Protein AF-A0A528TKQ0-F1 (afdb_monomer_lite)

pLDDT: mean 79.31, std 16.22, range [38.31, 96.25]

Foldseek 3Di:
DVVVVVPPPDDDDDPFQFDAAAAQPDALVCVPVQDDPDLPDFGDCLVVCSRQFGPSDWAWDPCPWQVQWTWTWTHGNRGIEIEIEGREDGDLRNLVSLLVRVVVCVVVVHHYHYHDSYPDDDDDPVVVVRCSVVSVVSSVVD

Radius of gyration: 17.88 Å; chains: 1; bounding box: 38×33×53 Å

Structure (mmCIF, N/CA/C/O backbone):
data_AF-A0A528TKQ0-F1
#
_entry.id   AF-A0A528TKQ0-F1
#
loop_
_atom_site.group_PDB
_atom_site.id
_atom_site.type_symbol
_atom_site.label_atom_id
_atom_site.label_alt_id
_atom_site.label_comp_id
_atom_site.label_asym_id
_atom_site.label_entity_id
_atom_site.label_seq_id
_atom_site.pdbx_PDB_ins_code
_atom_site.Cartn_x
_atom_site.Cartn_y
_atom_site.Cartn_z
_atom_site.occupancy
_atom_site.B_iso_or_equiv
_atom_site.auth_seq_id
_atom_site.auth_comp_id
_atom_site.auth_asym_id
_atom_site.auth_atom_id
_atom_site.pdbx_PDB_model_num
ATOM 1 N N . CYS A 1 1 ? 7.900 -14.513 31.619 1.00 61.28 1 CYS A N 1
ATOM 2 C CA . CYS A 1 1 ? 7.635 -13.126 31.157 1.00 61.28 1 CYS A CA 1
ATOM 3 C C . CYS A 1 1 ? 6.149 -12.753 30.960 1.00 61.28 1 CYS A C 1
ATOM 5 O O . CYS A 1 1 ? 5.825 -11.595 31.187 1.00 61.28 1 CYS A O 1
ATOM 7 N N . ARG A 1 2 ? 5.211 -13.671 30.641 1.00 74.06 2 ARG A N 1
ATOM 8 C CA . ARG A 1 2 ? 3.766 -13.346 30.464 1.00 74.06 2 ARG A CA 1
ATOM 9 C C . ARG A 1 2 ? 3.085 -12.666 31.670 1.00 74.06 2 ARG A C 1
ATOM 11 O O . ARG A 1 2 ? 2.250 -11.789 31.485 1.00 74.06 2 ARG A O 1
ATOM 18 N N . ARG A 1 3 ? 3.471 -13.030 32.902 1.00 76.25 3 ARG A N 1
ATOM 19 C CA . ARG A 1 3 ? 2.901 -12.474 34.148 1.00 76.25 3 ARG A CA 1
ATOM 20 C C . ARG A 1 3 ? 3.222 -10.985 34.358 1.00 76.25 3 ARG A C 1
ATOM 22 O O . ARG A 1 3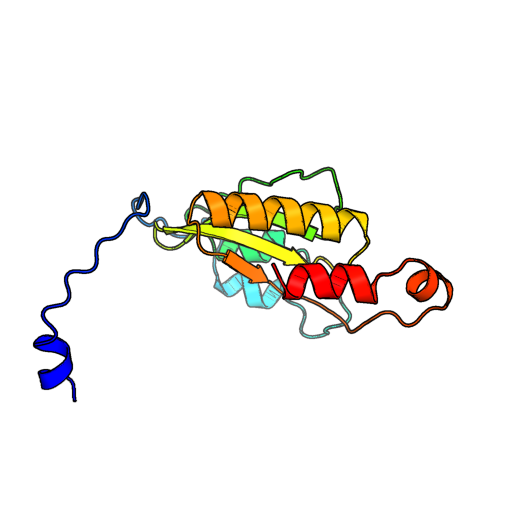 ? 2.416 -10.280 34.943 1.00 76.25 3 ARG A O 1
ATOM 29 N N . ILE A 1 4 ? 4.369 -10.519 33.857 1.00 80.12 4 ILE A N 1
ATOM 30 C CA . ILE A 1 4 ? 4.799 -9.113 33.950 1.00 80.12 4 ILE A CA 1
ATOM 31 C C . ILE A 1 4 ? 4.015 -8.262 32.944 1.00 80.12 4 ILE A C 1
ATOM 33 O O . ILE A 1 4 ? 3.497 -7.212 33.301 1.00 80.12 4 ILE A O 1
ATOM 37 N N . VAL A 1 5 ? 3.847 -8.761 31.714 1.00 80.81 5 VAL A N 1
ATOM 38 C CA . VAL A 1 5 ? 3.101 -8.060 30.654 1.00 80.81 5 VAL A CA 1
ATOM 39 C C . VAL A 1 5 ? 1.622 -7.887 31.016 1.00 80.81 5 VAL A C 1
ATOM 41 O O . VAL A 1 5 ? 1.058 -6.833 30.752 1.00 80.81 5 VAL A O 1
ATOM 44 N N . LYS A 1 6 ? 1.006 -8.874 31.685 1.00 78.69 6 LYS A N 1
ATOM 45 C CA . LYS A 1 6 ? -0.396 -8.796 32.141 1.00 78.69 6 LYS A CA 1
ATOM 46 C C . LYS A 1 6 ? -0.655 -7.648 33.130 1.00 78.69 6 LYS A C 1
ATOM 48 O O . LYS A 1 6 ? -1.765 -7.137 33.172 1.00 78.69 6 LYS A O 1
ATOM 53 N N . ASN A 1 7 ? 0.356 -7.251 33.904 1.00 80.25 7 ASN A N 1
ATOM 54 C CA . ASN A 1 7 ? 0.239 -6.207 34.925 1.00 80.25 7 ASN A CA 1
ATOM 55 C C . ASN A 1 7 ? 0.687 -4.826 34.428 1.00 80.25 7 ASN A C 1
ATOM 57 O O . ASN A 1 7 ? 0.722 -3.877 35.212 1.00 80.25 7 ASN A O 1
ATOM 61 N N . LEU A 1 8 ? 1.034 -4.689 33.144 1.00 79.94 8 LEU A N 1
ATOM 62 C CA . LEU A 1 8 ? 1.191 -3.373 32.542 1.00 79.94 8 LEU A CA 1
ATOM 63 C C . LEU A 1 8 ? -0.198 -2.740 32.510 1.00 79.94 8 LEU A C 1
ATOM 65 O O . LEU A 1 8 ? -1.033 -3.112 31.691 1.00 79.94 8 LEU A O 1
ATOM 69 N N . ASN A 1 9 ? -0.443 -1.799 33.421 1.00 73.88 9 ASN A N 1
ATOM 70 C CA . ASN A 1 9 ? -1.679 -1.027 33.543 1.00 73.88 9 ASN A CA 1
ATOM 71 C C . ASN A 1 9 ? -1.827 -0.027 32.371 1.00 73.88 9 ASN A C 1
ATOM 73 O O . ASN A 1 9 ? -1.996 1.175 32.559 1.00 73.88 9 ASN A O 1
ATOM 77 N N . ARG A 1 10 ? -1.642 -0.515 31.139 1.00 74.75 10 ARG A N 1
ATOM 78 C CA . ARG A 1 10 ? -1.633 0.254 29.899 1.00 74.75 10 ARG A CA 1
ATOM 79 C C . ARG A 1 10 ? -2.982 0.089 29.224 1.00 74.75 10 ARG A C 1
ATOM 81 O O . ARG A 1 10 ? -3.248 -0.933 28.597 1.00 74.75 10 ARG A O 1
ATOM 88 N N . ASN A 1 11 ? -3.806 1.124 29.307 1.00 70.44 11 ASN A N 1
ATOM 89 C CA . ASN A 1 11 ? -5.018 1.206 28.511 1.00 70.44 11 ASN A CA 1
ATOM 90 C C . ASN A 1 11 ? -4.649 1.702 27.102 1.00 70.44 11 ASN A C 1
ATOM 92 O O . ASN A 1 11 ? -4.122 2.806 26.948 1.00 70.44 11 ASN A O 1
ATOM 96 N N . LYS A 1 12 ? -4.833 0.868 26.071 1.00 68.94 12 LYS A N 1
ATOM 97 C CA . LYS A 1 12 ? -4.522 1.244 24.685 1.00 68.94 12 LYS A CA 1
ATOM 98 C C . LYS A 1 12 ? -5.713 2.019 24.124 1.00 68.94 12 LYS A C 1
ATOM 100 O O . LYS A 1 12 ? -6.674 1.415 23.665 1.00 68.94 12 LYS A O 1
ATOM 105 N N . ALA A 1 13 ? -5.638 3.347 24.154 1.00 68.69 13 ALA A N 1
ATOM 106 C CA . ALA A 1 13 ? -6.580 4.183 23.422 1.00 68.69 13 ALA A CA 1
ATOM 107 C C . ALA A 1 13 ? -6.378 3.941 21.917 1.00 68.69 13 ALA A C 1
ATOM 109 O O . ALA A 1 13 ? -5.315 4.245 21.374 1.00 68.69 13 ALA A O 1
ATOM 110 N N . VAL A 1 14 ? -7.365 3.334 21.259 1.00 71.06 14 VAL A N 1
ATOM 111 C CA . VAL A 1 14 ? -7.376 3.195 19.801 1.00 71.06 14 VAL A CA 1
ATOM 112 C C . VAL A 1 14 ? -8.109 4.409 19.248 1.00 71.06 14 VAL A C 1
ATOM 114 O O . VAL A 1 14 ? -9.321 4.514 19.384 1.00 71.06 14 VAL A O 1
ATOM 117 N N . SER A 1 15 ? -7.363 5.349 18.671 1.00 72.31 15 SER A N 1
ATOM 118 C CA . SER A 1 15 ? -7.912 6.555 18.035 1.00 72.31 15 SER A CA 1
ATOM 119 C C . SER A 1 15 ? -8.418 6.312 16.609 1.00 72.31 15 SER A C 1
ATOM 121 O O . SER A 1 15 ? -8.982 7.213 15.998 1.00 72.31 15 SER A O 1
ATOM 123 N N . LEU A 1 16 ? -8.191 5.115 16.064 1.00 79.06 16 LEU A N 1
ATOM 124 C CA . LEU A 1 16 ? -8.575 4.740 14.707 1.00 79.06 16 LEU A CA 1
ATOM 125 C C . LEU A 1 16 ? -10.040 4.300 14.661 1.00 79.06 16 LEU A C 1
ATOM 127 O O . LEU A 1 16 ? -10.508 3.597 15.556 1.00 79.06 16 LEU A O 1
ATOM 131 N N . ASN A 1 17 ? -10.740 4.672 13.589 1.00 79.75 17 ASN A N 1
ATOM 132 C CA . ASN A 1 17 ? -12.096 4.202 13.326 1.00 79.75 17 ASN A CA 1
ATOM 133 C C . ASN A 1 17 ? -12.049 2.735 12.880 1.00 79.75 17 ASN A C 1
ATOM 135 O O . ASN A 1 17 ? -11.812 2.449 11.709 1.00 79.75 17 ASN A O 1
ATOM 139 N N . LEU A 1 18 ? -12.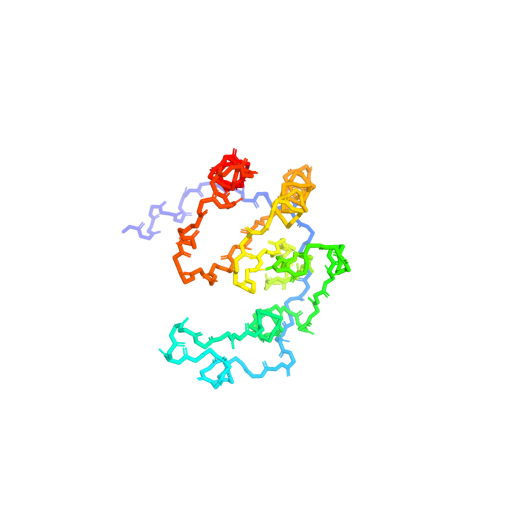195 1.819 13.837 1.00 85.25 18 LEU A N 1
ATOM 140 C CA . LEU A 1 18 ? -12.194 0.389 13.563 1.00 85.25 18 LEU A CA 1
ATOM 141 C C . LEU A 1 18 ? -13.527 -0.048 12.955 1.00 85.25 18 LEU A C 1
ATOM 143 O O . LEU A 1 18 ? -14.595 0.236 13.498 1.00 85.25 18 LEU A O 1
ATOM 147 N N . GLN A 1 19 ? -13.446 -0.814 11.877 1.00 89.06 19 GLN A N 1
ATOM 148 C CA . GLN A 1 19 ? -14.582 -1.480 11.255 1.00 89.06 19 GLN A CA 1
ATOM 149 C C . GLN A 1 19 ? -14.607 -2.968 11.618 1.00 89.06 19 GLN A C 1
ATOM 151 O O . GLN A 1 19 ? -13.654 -3.514 12.178 1.00 89.06 19 GLN A O 1
ATOM 156 N N . LYS A 1 20 ? -15.723 -3.647 11.329 1.00 89.12 20 LYS A N 1
ATOM 157 C CA . LYS A 1 20 ? -15.802 -5.100 11.502 1.00 89.12 20 LYS A CA 1
ATOM 158 C C . LYS A 1 20 ? -14.872 -5.759 10.471 1.00 89.12 20 LYS A C 1
ATOM 160 O O . LYS A 1 20 ? -15.058 -5.484 9.291 1.00 89.12 20 LYS A O 1
ATOM 165 N N . PRO A 1 21 ? -13.935 -6.631 10.881 1.00 90.94 21 PRO A N 1
ATOM 166 C CA . PRO A 1 21 ? -13.070 -7.322 9.937 1.00 90.94 21 PRO A CA 1
ATOM 167 C C . PRO A 1 21 ? -13.882 -8.164 8.955 1.00 90.94 21 PRO A C 1
ATOM 169 O O . PRO A 1 21 ? -14.781 -8.906 9.370 1.00 90.94 21 PRO A O 1
ATOM 172 N N . VAL A 1 22 ? -13.544 -8.067 7.675 1.00 92.94 22 VAL A N 1
ATOM 173 C CA . VAL A 1 22 ? -14.145 -8.863 6.598 1.00 92.94 22 VAL A CA 1
ATOM 174 C C . VAL A 1 22 ? -13.025 -9.596 5.884 1.00 92.94 22 VAL A C 1
ATOM 176 O O . VAL A 1 22 ? -11.998 -9.005 5.580 1.00 92.94 22 VAL A O 1
ATOM 179 N N . SER A 1 23 ? -13.194 -10.891 5.627 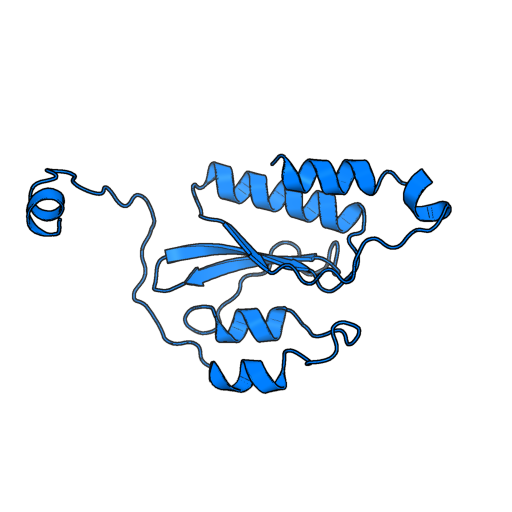1.00 90.56 23 SER A N 1
ATOM 180 C CA . SER A 1 23 ? -12.211 -11.633 4.836 1.00 90.56 23 SER A CA 1
ATOM 181 C C . SER A 1 23 ? -12.109 -11.053 3.417 1.00 90.56 23 SER A C 1
ATOM 183 O O . SER A 1 23 ? -13.122 -10.593 2.885 1.00 90.56 23 SER A O 1
ATOM 185 N N . PRO A 1 24 ? -10.922 -11.075 2.789 1.00 91.56 24 PRO A N 1
ATOM 186 C CA . PRO A 1 24 ? -10.784 -10.736 1.376 1.00 91.56 24 PRO A CA 1
ATOM 187 C C . PRO A 1 24 ? -11.732 -11.578 0.506 1.00 91.56 24 PRO A C 1
ATOM 189 O O . PRO A 1 24 ? -12.021 -12.730 0.836 1.00 91.56 24 PRO A O 1
ATOM 192 N N . LEU A 1 25 ? -12.209 -11.014 -0.606 1.00 90.50 25 LEU A N 1
ATOM 193 C CA . LEU A 1 25 ? -13.057 -11.724 -1.576 1.00 90.50 25 LEU A CA 1
ATOM 194 C C . LEU A 1 25 ? -12.274 -12.774 -2.373 1.00 90.50 25 LEU A C 1
ATOM 196 O O . LEU A 1 25 ? -12.857 -13.736 -2.868 1.00 90.50 25 LEU A O 1
ATOM 200 N N . HIS A 1 26 ? -10.962 -12.582 -2.495 1.00 88.62 26 HIS A N 1
ATOM 201 C CA . HIS A 1 26 ? -10.053 -13.475 -3.203 1.00 88.62 26 HIS A CA 1
ATOM 202 C C . HIS A 1 26 ? -9.277 -14.356 -2.222 1.00 88.62 26 HIS A C 1
ATOM 204 O O . HIS A 1 26 ? -8.866 -13.885 -1.161 1.00 88.62 26 HIS A O 1
ATOM 210 N N . ASP A 1 27 ? -9.037 -15.617 -2.592 1.00 88.19 27 ASP A N 1
ATOM 211 C CA . ASP A 1 27 ? -8.274 -16.547 -1.757 1.00 88.19 27 ASP A CA 1
ATOM 212 C C . ASP A 1 27 ? -6.810 -16.071 -1.627 1.00 88.19 27 ASP A C 1
ATOM 214 O O . ASP A 1 27 ? -6.113 -15.926 -2.639 1.00 88.19 27 ASP A O 1
ATOM 218 N N . PRO A 1 28 ? -6.299 -15.845 -0.400 1.00 86.50 28 PRO A N 1
ATOM 219 C CA . PRO A 1 28 ? -4.896 -15.511 -0.177 1.00 86.50 28 PRO A CA 1
ATOM 220 C C . PRO A 1 28 ? -3.909 -16.547 -0.736 1.00 86.50 28 PRO A C 1
ATOM 222 O O . PRO A 1 28 ? -2.775 -16.188 -1.054 1.00 86.50 28 PRO A O 1
ATOM 225 N N . HIS A 1 29 ? -4.300 -17.816 -0.897 1.00 87.19 29 HIS A N 1
ATOM 226 C CA . HIS A 1 29 ? -3.437 -18.838 -1.499 1.00 87.19 29 HIS A CA 1
ATOM 227 C C . HIS A 1 29 ? -3.149 -18.591 -2.988 1.00 87.19 29 HIS A C 1
ATOM 229 O O . HIS A 1 29 ? -2.122 -19.044 -3.494 1.00 87.19 29 HIS A O 1
ATOM 235 N N . GLU A 1 30 ? -3.976 -17.813 -3.687 1.00 86.44 30 GLU A N 1
ATOM 236 C CA . GLU A 1 30 ? -3.710 -17.425 -5.077 1.00 86.44 30 GLU A CA 1
ATOM 237 C C . GLU A 1 30 ? -2.514 -16.470 -5.210 1.00 86.44 30 GLU A C 1
ATOM 239 O O . GLU A 1 30 ? -1.955 -16.342 -6.300 1.00 86.44 30 GLU A O 1
ATOM 244 N N . LEU A 1 31 ? -2.057 -15.847 -4.112 1.00 83.94 31 LEU A N 1
ATOM 245 C CA . LEU A 1 31 ? -0.858 -14.999 -4.112 1.00 83.94 31 LEU A CA 1
ATOM 246 C C . LEU A 1 31 ? 0.369 -15.727 -4.675 1.00 83.94 31 LEU A C 1
ATOM 248 O O . LEU A 1 31 ? 1.179 -15.104 -5.359 1.00 83.94 31 LEU A O 1
ATOM 252 N N . TYR A 1 32 ? 0.482 -17.042 -4.453 1.00 80.62 32 TYR A N 1
ATOM 253 C CA . TYR A 1 32 ? 1.577 -17.859 -4.989 1.00 80.62 32 TYR A CA 1
ATOM 254 C C . TYR A 1 32 ? 1.558 -17.983 -6.519 1.00 80.62 32 TYR A C 1
ATOM 256 O O . TYR A 1 32 ? 2.596 -18.257 -7.114 1.00 80.62 32 TYR A O 1
ATOM 264 N N . GLY A 1 33 ? 0.397 -17.799 -7.155 1.00 80.69 33 GLY A N 1
ATOM 265 C CA . GLY A 1 33 ? 0.269 -17.761 -8.613 1.00 80.69 33 GLY A CA 1
ATOM 266 C C . GLY A 1 33 ? 0.471 -16.365 -9.207 1.00 80.69 33 GLY A C 1
ATOM 267 O O . GLY A 1 33 ? 0.792 -16.246 -10.386 1.00 80.69 33 GLY A O 1
ATOM 268 N N . ILE A 1 34 ? 0.290 -15.318 -8.400 1.00 81.81 34 ILE A N 1
ATOM 269 C CA . ILE A 1 34 ? 0.348 -13.913 -8.833 1.00 81.81 34 ILE A CA 1
ATOM 270 C C . ILE A 1 34 ? 1.752 -13.347 -8.703 1.00 81.81 34 ILE A C 1
ATOM 272 O O . ILE A 1 34 ? 2.191 -12.608 -9.580 1.00 81.81 34 ILE A O 1
ATOM 276 N N . VAL A 1 35 ? 2.445 -13.665 -7.607 1.00 81.19 35 VAL A N 1
ATOM 277 C CA . VAL A 1 35 ? 3.815 -13.210 -7.378 1.00 81.19 35 VAL A CA 1
ATOM 278 C C . VAL A 1 35 ? 4.757 -14.187 -8.084 1.00 81.19 35 VAL A C 1
ATOM 280 O O . VAL A 1 35 ? 4.915 -15.319 -7.618 1.00 81.19 35 VAL A O 1
ATOM 283 N N . PRO A 1 36 ? 5.376 -13.792 -9.210 1.00 78.25 36 PRO A N 1
ATOM 284 C CA . PRO A 1 36 ? 6.265 -14.669 -9.945 1.00 78.25 36 PRO A CA 1
ATOM 285 C C . PRO A 1 36 ? 7.506 -14.979 -9.108 1.00 78.25 36 PRO A C 1
ATOM 287 O O . PRO A 1 36 ? 8.010 -14.150 -8.351 1.00 78.25 36 PRO A O 1
ATOM 290 N N . THR A 1 37 ? 8.031 -16.187 -9.276 1.00 79.19 37 THR A N 1
ATOM 291 C CA . THR A 1 37 ? 9.309 -16.586 -8.677 1.00 79.19 37 THR A CA 1
ATOM 292 C C . THR A 1 37 ? 10.497 -15.879 -9.334 1.00 79.19 37 THR A C 1
ATOM 294 O O . THR A 1 37 ? 11.528 -15.692 -8.686 1.00 79.19 37 THR A O 1
ATOM 297 N N . ASP A 1 38 ? 10.359 -15.457 -10.597 1.00 79.12 38 ASP A N 1
ATOM 298 C CA . ASP A 1 38 ? 11.321 -14.583 -11.269 1.00 79.12 38 ASP A CA 1
ATOM 299 C C . ASP A 1 38 ? 11.039 -13.115 -10.926 1.00 79.12 38 ASP A C 1
ATOM 301 O O . ASP A 1 38 ? 10.060 -12.525 -11.380 1.00 79.12 38 ASP A O 1
ATOM 305 N N . LEU A 1 39 ? 11.956 -12.505 -10.172 1.00 69.44 39 LEU A N 1
ATOM 306 C CA . LEU A 1 39 ? 11.903 -11.095 -9.776 1.00 69.44 39 LEU A CA 1
ATOM 307 C C . LEU A 1 39 ? 11.883 -10.127 -10.968 1.00 69.44 39 LEU A C 1
ATOM 309 O O . LEU A 1 39 ? 11.544 -8.963 -10.795 1.00 69.44 39 LEU A O 1
ATOM 313 N N . ARG A 1 40 ? 12.279 -10.562 -12.171 1.00 70.81 40 ARG A N 1
ATOM 314 C CA . ARG A 1 40 ? 12.249 -9.727 -13.383 1.00 70.81 40 ARG A CA 1
ATOM 315 C C . ARG A 1 40 ? 10.866 -9.649 -14.012 1.00 70.81 40 ARG A C 1
ATOM 317 O O . ARG A 1 40 ? 10.637 -8.763 -14.836 1.00 70.81 40 ARG A O 1
ATOM 324 N N . GLN A 1 41 ? 9.974 -10.575 -13.673 1.00 76.81 41 GLN A N 1
ATOM 325 C CA . GLN A 1 41 ? 8.633 -10.588 -14.220 1.00 76.81 41 GLN A CA 1
ATOM 326 C C . GLN A 1 41 ? 7.774 -9.567 -13.460 1.00 76.81 41 GLN A C 1
ATOM 328 O O . GLN A 1 41 ? 7.622 -9.670 -12.241 1.00 76.81 41 GLN A O 1
ATOM 333 N N . PRO A 1 42 ? 7.213 -8.560 -14.151 1.00 74.50 42 PRO A N 1
ATOM 334 C CA . PRO A 1 42 ? 6.302 -7.632 -13.509 1.00 74.50 42 PRO A CA 1
ATOM 335 C C . PRO A 1 42 ? 5.010 -8.362 -13.135 1.00 74.50 42 PRO A C 1
ATOM 337 O O . PRO A 1 42 ? 4.507 -9.193 -13.892 1.00 74.50 42 PRO A O 1
ATOM 340 N N . TYR A 1 43 ? 4.458 -8.004 -11.984 1.00 83.25 43 TYR A N 1
ATOM 341 C CA . TYR A 1 43 ? 3.111 -8.371 -11.572 1.00 83.25 43 TYR A CA 1
ATOM 342 C C . TYR A 1 43 ? 2.379 -7.113 -11.116 1.00 83.25 43 TYR A C 1
ATOM 344 O O . TYR A 1 43 ? 3.013 -6.111 -10.771 1.00 83.25 43 TYR A O 1
ATOM 352 N N . ASP A 1 44 ? 1.051 -7.157 -11.129 1.00 87.25 44 ASP A N 1
ATOM 353 C CA . ASP A 1 44 ? 0.253 -6.041 -10.642 1.00 87.25 44 ASP A CA 1
ATOM 354 C C . ASP A 1 44 ? 0.100 -6.116 -9.120 1.00 87.25 44 ASP A C 1
ATOM 356 O O . ASP A 1 44 ? -0.484 -7.057 -8.578 1.00 87.25 44 ASP A O 1
ATOM 360 N N . VAL A 1 45 ? 0.605 -5.106 -8.412 1.00 89.25 45 VAL A N 1
ATOM 361 C CA . VAL A 1 45 ? 0.457 -4.993 -6.958 1.00 89.25 45 VAL A CA 1
ATOM 362 C C . VAL A 1 45 ? -1.010 -4.914 -6.523 1.00 89.25 45 VAL A C 1
ATOM 364 O O . VAL A 1 45 ? -1.318 -5.292 -5.395 1.00 89.25 45 VAL A O 1
ATOM 367 N N . ARG A 1 46 ? -1.932 -4.494 -7.400 1.00 90.94 46 ARG A N 1
ATOM 368 C CA . ARG A 1 46 ? -3.380 -4.464 -7.116 1.00 90.94 46 ARG A CA 1
ATOM 369 C C . ARG A 1 46 ? -3.930 -5.847 -6.790 1.00 90.94 46 ARG A C 1
ATOM 371 O O . ARG A 1 46 ? -4.708 -5.978 -5.851 1.00 90.94 46 ARG A O 1
ATOM 378 N N . GLU A 1 47 ? -3.464 -6.876 -7.493 1.00 91.06 47 GLU A N 1
ATOM 379 C CA . GLU A 1 47 ? -3.867 -8.265 -7.251 1.00 91.06 47 GLU A CA 1
ATOM 380 C C . GLU A 1 47 ? -3.408 -8.758 -5.872 1.00 91.06 47 GLU A C 1
ATOM 382 O O . GLU A 1 47 ? -4.105 -9.529 -5.207 1.00 91.06 47 GLU A O 1
ATOM 387 N N . VAL A 1 48 ? -2.250 -8.274 -5.416 1.00 91.00 48 VAL A N 1
ATOM 388 C CA . VAL A 1 48 ? -1.735 -8.554 -4.072 1.00 91.00 48 VAL A CA 1
ATOM 389 C C . VAL A 1 48 ? -2.544 -7.803 -3.015 1.00 91.00 48 VAL A C 1
ATOM 391 O O . VAL A 1 48 ? -2.928 -8.392 -2.006 1.00 91.00 48 VAL A O 1
ATOM 394 N N . ILE A 1 49 ? -2.858 -6.528 -3.260 1.00 92.56 49 ILE A N 1
ATOM 395 C CA . ILE A 1 49 ? -3.676 -5.701 -2.362 1.00 92.56 49 ILE A CA 1
ATOM 396 C C . ILE A 1 49 ? -5.066 -6.316 -2.185 1.00 92.56 49 ILE A C 1
ATOM 398 O O . ILE A 1 49 ? -5.495 -6.498 -1.049 1.00 92.56 49 ILE A O 1
ATOM 402 N N . ALA A 1 50 ? -5.727 -6.717 -3.273 1.00 92.88 50 ALA A N 1
ATOM 403 C CA . ALA A 1 50 ? -7.064 -7.307 -3.244 1.00 92.88 50 ALA A CA 1
ATOM 404 C C . ALA A 1 50 ? -7.152 -8.570 -2.365 1.00 92.88 50 ALA A C 1
ATOM 406 O O . ALA A 1 50 ? -8.210 -8.860 -1.814 1.00 92.88 50 ALA A O 1
ATOM 407 N N . ARG A 1 51 ? -6.050 -9.308 -2.193 1.00 92.44 51 ARG A N 1
ATOM 408 C CA . ARG A 1 51 ? -5.967 -10.518 -1.348 1.00 92.44 51 ARG A CA 1
ATOM 409 C C . ARG A 1 51 ? -5.491 -10.247 0.078 1.00 92.44 51 ARG A C 1
ATOM 411 O O . ARG A 1 51 ? -5.553 -11.137 0.921 1.00 92.44 51 ARG A O 1
ATOM 418 N N . LEU A 1 52 ? -5.005 -9.039 0.346 1.00 91.06 52 LEU A N 1
ATOM 419 C CA . LEU A 1 52 ? -4.566 -8.598 1.668 1.00 91.06 52 LEU A CA 1
ATOM 420 C C . LEU A 1 52 ? -5.669 -7.862 2.423 1.00 91.06 52 LEU A C 1
ATOM 422 O O . LEU A 1 52 ? -5.804 -8.054 3.627 1.00 91.06 52 LEU A O 1
ATOM 426 N N . VAL A 1 53 ? -6.406 -6.991 1.737 1.00 93.94 53 VAL A N 1
ATOM 427 C CA . VAL A 1 53 ? -7.320 -6.041 2.378 1.00 93.94 53 VAL A CA 1
ATOM 428 C C . VAL A 1 53 ? -8.702 -6.632 2.618 1.00 93.94 53 VAL A C 1
ATOM 430 O O . VAL A 1 53 ? -9.183 -7.488 1.871 1.00 93.94 53 VAL A O 1
ATOM 433 N N . ASP A 1 54 ? -9.351 -6.143 3.667 1.00 92.69 54 ASP A N 1
ATOM 434 C CA . ASP A 1 54 ? -10.681 -6.574 4.061 1.00 92.69 54 ASP A CA 1
ATOM 435 C C . ASP A 1 54 ? -11.690 -6.279 2.944 1.00 92.69 54 ASP A C 1
ATOM 437 O O . ASP A 1 54 ? -11.699 -5.192 2.364 1.00 92.69 54 ASP A O 1
ATOM 441 N N . GLY A 1 55 ? -12.518 -7.272 2.606 1.00 92.44 55 GLY A N 1
ATOM 442 C CA . GLY A 1 55 ? -13.509 -7.152 1.532 1.00 92.44 55 GLY A CA 1
ATOM 443 C C . GLY A 1 55 ? -12.924 -6.911 0.134 1.00 92.44 55 GLY A C 1
ATOM 444 O O . GLY A 1 55 ? -13.685 -6.622 -0.784 1.00 92.44 55 GLY A O 1
ATOM 445 N N . SER A 1 56 ? -11.599 -7.019 -0.044 1.00 92.81 56 SER A N 1
ATOM 446 C CA . SER A 1 56 ? -10.904 -6.635 -1.283 1.00 92.81 56 SER A CA 1
ATOM 447 C C . SER A 1 56 ? -11.192 -5.189 -1.723 1.00 92.81 56 SER A C 1
ATOM 449 O O . SER A 1 56 ? -11.050 -4.855 -2.899 1.00 92.81 56 SER A O 1
ATOM 451 N N . GLU A 1 57 ? -11.582 -4.322 -0.783 1.00 92.75 57 GLU A N 1
ATOM 452 C CA . GLU A 1 57 ? -11.906 -2.923 -1.046 1.00 92.75 57 GLU A CA 1
ATOM 453 C C . GLU A 1 57 ? -10.641 -2.061 -1.005 1.00 92.75 57 GLU A C 1
ATOM 455 O O . GLU A 1 57 ? -9.941 -1.980 0.009 1.00 92.75 57 GLU A O 1
ATOM 460 N N . PHE A 1 58 ? -10.356 -1.388 -2.117 1.00 95.12 58 PHE A N 1
ATOM 461 C CA . PHE A 1 58 ? -9.209 -0.500 -2.244 1.00 95.12 58 PHE A CA 1
ATOM 462 C C . PHE A 1 58 ? -9.616 0.795 -2.947 1.00 95.12 58 PHE A C 1
ATOM 464 O O . PHE A 1 58 ? -10.003 0.781 -4.115 1.00 95.12 58 PHE A O 1
ATOM 471 N N . ASP A 1 59 ? -9.529 1.915 -2.229 1.00 94.56 59 ASP A N 1
ATOM 472 C CA . ASP A 1 59 ? -9.830 3.244 -2.763 1.00 94.56 59 ASP A CA 1
ATOM 473 C C . ASP A 1 59 ? -8.544 3.934 -3.218 1.00 94.56 59 ASP A C 1
ATOM 475 O O . ASP A 1 59 ? -7.724 4.391 -2.413 1.00 94.56 59 ASP A O 1
ATOM 479 N N . GLU A 1 60 ? -8.346 3.985 -4.530 1.00 93.88 60 GLU A N 1
ATOM 480 C CA . GLU A 1 60 ? -7.125 4.512 -5.113 1.00 93.88 60 GLU A CA 1
ATOM 481 C C . GLU A 1 60 ? -7.036 6.030 -5.099 1.00 93.88 60 GLU A C 1
ATOM 483 O O . GLU A 1 60 ? -7.771 6.765 -5.766 1.00 93.88 60 GLU A O 1
ATOM 488 N N . PHE A 1 61 ? -5.976 6.509 -4.463 1.00 92.81 61 PHE A N 1
ATOM 489 C CA . PHE A 1 61 ? -5.589 7.899 -4.527 1.00 92.81 61 PHE A CA 1
ATOM 490 C C . PHE A 1 61 ? -4.906 8.192 -5.865 1.00 92.81 61 PHE A C 1
ATOM 492 O O . PHE A 1 61 ? -3.850 7.640 -6.177 1.00 92.81 61 PHE A O 1
ATOM 499 N N . LYS A 1 62 ? -5.490 9.105 -6.652 1.00 89.44 62 LYS A N 1
ATOM 500 C CA . LYS A 1 62 ? -4.946 9.575 -7.940 1.00 89.44 62 LYS A CA 1
ATOM 501 C C . LYS A 1 62 ? -4.554 8.427 -8.891 1.00 89.44 62 LYS A C 1
ATOM 503 O O . LYS A 1 62 ? -3.434 8.403 -9.402 1.00 89.44 62 LYS A O 1
ATOM 508 N N . GLN A 1 63 ? -5.473 7.495 -9.151 1.00 88.75 63 GLN A N 1
ATOM 509 C CA . GLN A 1 63 ? -5.250 6.324 -10.022 1.00 88.75 63 GLN A CA 1
ATOM 510 C C . GLN A 1 63 ? -4.623 6.658 -11.395 1.00 88.75 63 GLN A C 1
ATOM 512 O O . GLN A 1 63 ? -3.731 5.953 -11.853 1.00 88.75 63 GLN A O 1
ATOM 517 N N . ASN A 1 64 ? -5.004 7.788 -12.004 1.00 87.62 64 ASN A N 1
ATOM 518 C CA . ASN A 1 64 ? -4.557 8.194 -13.347 1.00 87.62 64 ASN A CA 1
ATOM 519 C C . ASN A 1 64 ? -3.253 9.017 -13.367 1.00 87.62 64 ASN A C 1
ATOM 521 O O . ASN A 1 64 ? -2.847 9.494 -14.423 1.00 87.62 64 ASN A O 1
ATOM 525 N N . TYR A 1 65 ? -2.609 9.233 -12.218 1.00 85.44 65 TYR A N 1
ATOM 526 C CA . TYR A 1 65 ? -1.378 10.018 -12.098 1.00 85.44 65 TYR A CA 1
ATOM 527 C C . TYR A 1 65 ? -0.271 9.145 -11.509 1.00 85.44 65 TYR A C 1
ATOM 529 O O . TYR A 1 65 ? -0.518 8.442 -10.528 1.00 85.44 65 TYR A O 1
ATOM 537 N N . GLY A 1 66 ? 0.936 9.178 -12.085 1.00 79.69 66 GLY A N 1
ATOM 538 C CA . GLY A 1 66 ? 2.069 8.378 -11.604 1.00 79.69 66 GLY A CA 1
ATOM 539 C C . GLY A 1 66 ? 1.726 6.890 -11.471 1.00 79.69 66 GLY A C 1
ATOM 540 O O . GLY A 1 66 ? 1.796 6.334 -10.377 1.00 79.69 66 GLY A O 1
ATOM 541 N N . THR A 1 67 ? 1.297 6.256 -12.568 1.00 85.19 67 THR A N 1
ATOM 542 C CA . THR A 1 67 ? 0.734 4.889 -12.588 1.00 85.19 67 THR A CA 1
ATOM 543 C C . THR A 1 67 ? 1.715 3.794 -12.163 1.00 85.19 67 THR A C 1
ATOM 545 O O . THR A 1 67 ? 1.287 2.683 -11.860 1.00 85.19 67 THR A O 1
ATOM 548 N N . THR A 1 68 ? 3.018 4.093 -12.081 1.00 85.38 68 THR A N 1
ATOM 549 C CA . THR A 1 68 ? 4.015 3.153 -11.545 1.00 85.38 68 THR A CA 1
ATOM 550 C C . THR A 1 68 ? 3.981 3.016 -10.025 1.00 85.38 68 THR A C 1
ATOM 552 O O . THR A 1 68 ? 4.524 2.046 -9.498 1.00 85.38 68 THR A O 1
ATOM 555 N N . LEU A 1 69 ? 3.330 3.949 -9.322 1.00 89.44 69 LEU A N 1
ATOM 556 C CA . LEU A 1 69 ? 3.062 3.863 -7.891 1.00 89.44 69 LEU A CA 1
ATOM 557 C C . LEU A 1 69 ? 1.549 3.800 -7.657 1.00 89.44 69 LEU A C 1
ATOM 559 O O . LEU A 1 69 ? 0.805 4.758 -7.899 1.00 89.44 69 LEU A O 1
ATOM 563 N N . VAL A 1 70 ? 1.104 2.665 -7.139 1.00 92.44 70 VAL A N 1
ATOM 564 C CA . VAL A 1 70 ? -0.258 2.455 -6.663 1.00 92.44 70 VAL A CA 1
ATOM 565 C C . VAL A 1 70 ? -0.328 2.957 -5.225 1.00 92.44 70 VAL A C 1
ATOM 567 O O . VAL A 1 70 ? 0.443 2.530 -4.374 1.00 92.44 70 VAL A O 1
ATOM 570 N N . THR A 1 71 ? -1.231 3.890 -4.944 1.00 94.62 71 THR A N 1
ATOM 571 C CA . THR A 1 71 ? -1.473 4.403 -3.589 1.00 94.62 71 THR A CA 1
ATOM 572 C C . THR A 1 71 ? -2.960 4.408 -3.325 1.00 94.62 71 THR A C 1
ATOM 574 O O . THR A 1 71 ? -3.715 4.821 -4.205 1.00 94.62 71 THR A O 1
ATOM 577 N N . GLY A 1 72 ? -3.388 4.032 -2.130 1.00 95.56 72 GLY A N 1
ATOM 578 C CA . GLY A 1 72 ? -4.805 4.058 -1.798 1.00 95.56 72 GLY A CA 1
ATOM 579 C C . GLY A 1 72 ? -5.095 3.699 -0.355 1.00 95.56 72 GLY A C 1
ATOM 580 O O . GLY A 1 72 ? -4.214 3.259 0.386 1.00 95.56 72 GLY A O 1
ATOM 581 N N . PHE A 1 73 ? -6.340 3.919 0.039 1.00 95.62 73 PHE A N 1
ATOM 582 C CA . PHE A 1 73 ? -6.841 3.586 1.363 1.00 95.62 73 PHE A CA 1
ATOM 583 C C . PHE A 1 73 ? -7.529 2.224 1.336 1.00 95.62 73 PHE A C 1
ATOM 585 O O . PHE A 1 73 ? -8.203 1.872 0.368 1.00 95.62 73 PHE A O 1
ATOM 592 N N . ALA A 1 74 ? -7.368 1.469 2.415 1.00 95.56 74 ALA A N 1
ATOM 593 C CA . ALA A 1 74 ? -8.046 0.199 2.622 1.00 95.56 74 ALA A CA 1
ATOM 594 C C . ALA A 1 74 ? -8.300 -0.042 4.112 1.00 95.56 74 ALA A C 1
ATOM 596 O O . ALA A 1 74 ? -7.868 0.739 4.965 1.00 95.56 74 ALA A O 1
ATOM 597 N N . HIS A 1 75 ? -8.951 -1.160 4.424 1.00 94.75 75 HIS A N 1
ATOM 598 C CA . HIS A 1 75 ? -9.010 -1.693 5.778 1.00 94.75 75 HIS A CA 1
ATOM 599 C C . HIS A 1 75 ? -8.258 -3.021 5.851 1.00 94.75 75 HIS A C 1
ATOM 601 O O . HIS A 1 75 ? -8.324 -3.832 4.933 1.00 94.75 75 HIS A O 1
ATOM 607 N N . LEU A 1 76 ? -7.528 -3.237 6.942 1.00 92.50 76 LEU A N 1
ATOM 608 C CA . LEU A 1 76 ? -6.853 -4.496 7.237 1.00 92.50 76 LEU A CA 1
ATOM 609 C C . LEU A 1 76 ? -7.216 -4.931 8.653 1.00 92.50 76 LEU A C 1
ATOM 611 O O . LEU A 1 76 ? -6.875 -4.250 9.626 1.00 92.50 76 LEU A O 1
ATOM 615 N N . HIS A 1 77 ? -7.920 -6.051 8.774 1.00 90.62 77 HIS A N 1
ATOM 616 C CA . HIS A 1 77 ? -8.519 -6.512 10.025 1.00 90.62 77 HIS A CA 1
ATOM 617 C C . HIS A 1 77 ? -9.316 -5.410 10.743 1.00 90.62 77 HIS A C 1
ATOM 619 O O . HIS A 1 77 ? -9.189 -5.209 11.955 1.00 90.62 77 HIS A O 1
ATOM 625 N N . GLY A 1 78 ? -10.109 -4.658 9.982 1.00 89.75 78 GLY A N 1
ATOM 626 C CA . GLY A 1 78 ? -10.907 -3.537 10.465 1.00 89.75 78 GLY A CA 1
ATOM 627 C C . GLY A 1 78 ? -10.123 -2.257 10.764 1.00 89.75 78 GLY A C 1
ATOM 628 O O . GLY A 1 78 ? -10.740 -1.252 11.102 1.00 89.75 78 GLY A O 1
ATOM 629 N N . MET A 1 79 ? -8.791 -2.240 10.654 1.00 91.56 79 MET A N 1
ATOM 630 C CA . MET A 1 79 ? -7.988 -1.027 10.853 1.00 91.56 79 MET A CA 1
ATOM 631 C C . MET A 1 79 ? -7.842 -0.265 9.534 1.00 91.56 79 MET A C 1
ATOM 633 O O . MET A 1 79 ? -7.440 -0.882 8.548 1.00 91.56 79 MET A O 1
ATOM 637 N N . PRO A 1 80 ? -8.098 1.054 9.490 1.00 94.25 80 PRO A N 1
ATOM 638 C CA . PRO A 1 80 ? -7.824 1.842 8.297 1.00 94.25 80 PRO A CA 1
ATOM 639 C C . PRO A 1 80 ? -6.315 1.875 8.053 1.00 94.25 80 PRO A C 1
ATOM 641 O O . PRO A 1 80 ? -5.540 2.139 8.975 1.00 94.25 80 PRO A O 1
ATOM 644 N N . VAL A 1 81 ? -5.900 1.613 6.820 1.00 95.25 81 VAL A N 1
ATOM 645 C CA . VAL A 1 81 ? -4.500 1.593 6.389 1.00 95.25 81 VAL A CA 1
ATOM 646 C C . VAL A 1 81 ? -4.349 2.362 5.079 1.00 95.25 81 VAL A C 1
ATOM 648 O O . VAL A 1 81 ? -5.233 2.348 4.222 1.00 95.25 81 VAL A O 1
ATOM 651 N N . GLY A 1 82 ? -3.220 3.044 4.919 1.00 96.25 82 GLY A N 1
ATOM 652 C CA . GLY A 1 82 ? -2.780 3.586 3.638 1.00 96.25 82 GLY A CA 1
ATOM 653 C C . GLY A 1 82 ? -1.768 2.634 3.019 1.00 96.25 82 GLY A C 1
ATOM 654 O O . GLY A 1 82 ? -0.787 2.277 3.666 1.00 96.25 82 GLY A O 1
ATOM 655 N N . ILE A 1 83 ? -1.987 2.207 1.782 1.00 95.44 83 ILE A N 1
ATOM 656 C CA . ILE A 1 83 ? -1.107 1.262 1.092 1.00 95.44 83 ILE A CA 1
ATOM 657 C C . ILE A 1 83 ? -0.395 1.982 -0.046 1.00 95.44 83 ILE A C 1
ATOM 659 O O . ILE A 1 83 ? -1.026 2.699 -0.823 1.00 95.44 83 ILE A O 1
ATOM 663 N N . LEU A 1 84 ? 0.917 1.773 -0.145 1.00 93.56 84 LEU A N 1
ATOM 664 C CA . LEU A 1 84 ? 1.758 2.205 -1.256 1.00 93.56 84 LEU A CA 1
ATOM 665 C C . LEU A 1 84 ? 2.414 0.978 -1.886 1.00 93.56 84 LEU A C 1
ATOM 667 O O . LEU A 1 84 ? 3.105 0.235 -1.197 1.00 93.56 84 LEU A O 1
ATOM 671 N N . GLY A 1 85 ? 2.217 0.772 -3.183 1.00 91.62 85 GLY A N 1
ATOM 672 C CA . GLY A 1 85 ? 2.727 -0.368 -3.933 1.00 91.62 85 GLY A CA 1
ATOM 673 C C . GLY A 1 85 ? 3.423 0.048 -5.221 1.00 91.62 85 GLY A C 1
ATOM 674 O O . GLY A 1 85 ? 2.875 0.822 -6.004 1.00 91.62 85 GLY A O 1
ATOM 675 N N . ASN A 1 86 ? 4.624 -0.477 -5.459 1.00 87.06 86 ASN A N 1
ATOM 676 C CA . ASN A 1 86 ? 5.394 -0.162 -6.665 1.00 87.06 86 ASN A CA 1
ATOM 677 C C . ASN A 1 86 ? 5.129 -1.205 -7.759 1.00 87.06 86 ASN A C 1
ATOM 679 O O . ASN A 1 86 ? 5.403 -2.383 -7.552 1.00 87.06 86 ASN A O 1
ATOM 683 N N . ASN A 1 87 ? 4.701 -0.770 -8.945 1.00 82.62 87 ASN A N 1
ATOM 684 C CA . ASN A 1 87 ? 4.632 -1.596 -10.159 1.00 82.62 87 ASN A CA 1
ATOM 685 C C . ASN A 1 87 ? 5.889 -1.367 -11.029 1.00 82.62 87 ASN A C 1
ATOM 687 O O . ASN A 1 87 ? 5.797 -1.072 -12.220 1.00 82.62 87 ASN A O 1
ATOM 691 N N . GLY A 1 88 ? 7.080 -1.445 -10.418 1.00 75.75 88 GLY A N 1
ATOM 692 C CA . GLY A 1 88 ? 8.373 -1.252 -11.087 1.00 75.75 88 GLY A CA 1
ATOM 693 C C . GLY A 1 88 ? 9.077 0.067 -10.744 1.00 75.75 88 GLY A C 1
ATOM 694 O O . GLY A 1 88 ? 9.176 0.454 -9.579 1.00 75.75 88 GLY A O 1
ATOM 695 N N . VAL A 1 89 ? 9.646 0.734 -11.757 1.00 73.94 89 VAL A N 1
ATOM 696 C CA . VAL A 1 89 ? 10.532 1.899 -11.569 1.00 73.94 89 VAL A CA 1
ATOM 697 C C . VAL A 1 89 ? 9.759 3.133 -11.084 1.00 73.94 89 VAL A C 1
ATOM 699 O O . VAL A 1 89 ? 8.700 3.492 -11.605 1.00 73.94 89 VAL A O 1
ATOM 702 N N . LEU A 1 90 ? 10.334 3.825 -10.099 1.00 72.62 90 LEU A N 1
ATOM 703 C CA . LEU A 1 90 ? 9.824 5.092 -9.581 1.00 72.62 90 LEU A CA 1
ATOM 704 C C . LEU A 1 90 ? 10.227 6.251 -10.501 1.00 72.62 90 LEU A C 1
ATOM 706 O O . LEU A 1 90 ? 11.408 6.559 -10.654 1.00 72.62 90 LEU A O 1
ATOM 710 N N . PHE A 1 91 ? 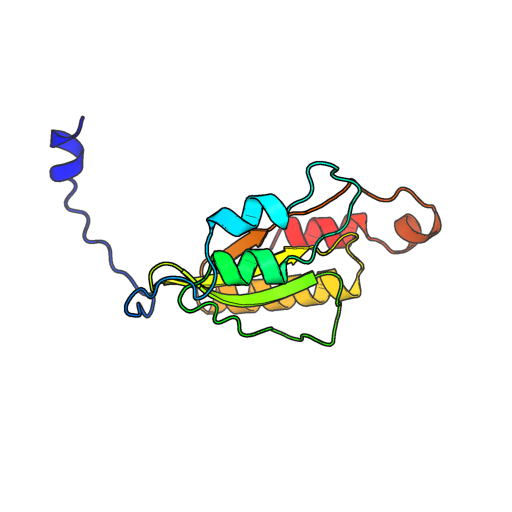9.227 6.914 -11.078 1.00 76.94 91 PHE A N 1
ATOM 711 C CA . PHE A 1 91 ? 9.388 8.190 -11.774 1.00 76.94 91 PHE A CA 1
ATOM 712 C C . PHE A 1 91 ? 9.117 9.357 -10.813 1.00 76.94 91 PHE A C 1
ATOM 714 O O . PHE A 1 91 ? 8.406 9.191 -9.820 1.00 76.94 91 PHE A O 1
ATOM 721 N N . SER A 1 92 ? 9.639 10.550 -11.113 1.00 76.69 92 SER A N 1
ATOM 722 C CA . SER A 1 92 ? 9.465 11.739 -10.258 1.00 76.69 92 SER A CA 1
ATOM 723 C C . SER A 1 92 ? 7.993 12.096 -9.998 1.00 76.69 92 SER A C 1
ATOM 725 O O . SER A 1 92 ? 7.641 12.475 -8.884 1.00 76.69 92 SER A O 1
ATOM 727 N N . GLU A 1 93 ? 7.104 11.909 -10.978 1.00 82.06 93 GLU A N 1
ATOM 728 C CA . GLU A 1 93 ? 5.657 12.136 -10.811 1.00 82.06 93 GLU A CA 1
ATOM 729 C C . GLU A 1 93 ? 5.031 11.161 -9.800 1.00 82.06 93 GLU A C 1
ATOM 731 O O . GLU A 1 93 ? 4.259 11.558 -8.924 1.00 82.06 93 GLU A O 1
ATOM 736 N N . SER A 1 94 ? 5.418 9.884 -9.870 1.00 83.38 94 SER A N 1
ATOM 737 C CA . SER A 1 94 ? 5.003 8.849 -8.919 1.00 83.38 94 SER A CA 1
ATOM 738 C C . SER A 1 94 ? 5.536 9.136 -7.512 1.00 83.38 94 SER A C 1
ATOM 740 O O . SER A 1 94 ? 4.813 8.964 -6.533 1.00 83.38 94 SER A O 1
ATOM 742 N N . ALA A 1 95 ? 6.765 9.644 -7.392 1.00 83.25 95 ALA A N 1
ATOM 743 C CA . ALA A 1 95 ? 7.336 10.036 -6.104 1.00 83.25 95 ALA A CA 1
ATOM 744 C C . ALA A 1 95 ? 6.570 11.205 -5.458 1.00 83.25 95 ALA A C 1
ATOM 746 O O . ALA A 1 95 ? 6.262 11.150 -4.267 1.00 83.25 95 ALA A O 1
ATOM 747 N N . LEU A 1 96 ? 6.191 12.223 -6.241 1.00 86.94 96 LEU A N 1
ATOM 748 C CA . LEU A 1 96 ? 5.383 13.348 -5.754 1.00 86.94 96 LEU A CA 1
ATOM 749 C C . LEU A 1 96 ? 3.994 12.892 -5.278 1.00 86.94 96 LEU A C 1
ATOM 751 O O . LEU A 1 96 ? 3.511 13.334 -4.235 1.00 86.94 96 LEU A O 1
ATOM 755 N N . LYS A 1 97 ? 3.365 11.969 -6.015 1.00 89.94 97 LYS A N 1
ATOM 756 C CA . LYS A 1 97 ? 2.109 11.327 -5.601 1.00 89.94 97 LYS A CA 1
ATOM 757 C C . LYS A 1 97 ? 2.253 10.606 -4.263 1.00 89.94 97 LYS A C 1
ATOM 759 O O . LYS A 1 97 ? 1.409 10.801 -3.391 1.00 89.94 97 LYS A O 1
ATOM 764 N N . GLY A 1 98 ? 3.313 9.811 -4.112 1.00 88.81 98 GLY A N 1
ATOM 765 C CA . GLY A 1 98 ? 3.620 9.094 -2.876 1.00 88.81 98 GLY A CA 1
ATOM 766 C C . GLY A 1 98 ? 3.807 10.040 -1.694 1.00 88.81 98 GLY A C 1
ATOM 767 O O . GLY A 1 98 ? 3.172 9.845 -0.663 1.00 88.81 98 GLY A O 1
ATOM 768 N N . ALA A 1 99 ? 4.588 11.110 -1.869 1.00 89.62 99 ALA A N 1
ATOM 769 C CA . ALA A 1 99 ? 4.807 12.118 -0.833 1.00 89.62 99 ALA A CA 1
ATOM 770 C C . ALA A 1 99 ? 3.491 12.763 -0.364 1.00 89.62 99 ALA A C 1
ATOM 772 O O . ALA A 1 99 ? 3.191 12.753 0.827 1.00 89.62 99 ALA A O 1
ATOM 773 N N . HIS A 1 100 ? 2.646 13.221 -1.297 1.00 91.56 100 HIS A N 1
ATOM 774 C CA . HIS A 1 100 ? 1.343 13.805 -0.951 1.00 91.56 100 HIS A CA 1
ATOM 775 C C . HIS A 1 100 ? 0.434 12.806 -0.218 1.00 91.56 100 HIS A C 1
ATOM 777 O O . HIS A 1 100 ? -0.326 13.182 0.672 1.00 91.56 100 HIS A O 1
ATOM 783 N N . PHE A 1 101 ? 0.479 11.530 -0.604 1.00 93.25 101 PHE A N 1
ATOM 784 C CA . PHE A 1 101 ? -0.318 10.490 0.039 1.00 93.25 101 PHE A CA 1
ATOM 785 C C . PHE A 1 101 ? 0.158 10.197 1.470 1.00 93.25 101 PHE A C 1
ATOM 787 O O . PHE A 1 101 ? -0.668 10.073 2.377 1.00 93.25 101 PHE A O 1
ATOM 794 N N . ILE A 1 102 ? 1.475 10.137 1.688 1.00 91.75 102 ILE A N 1
ATOM 795 C CA . ILE A 1 102 ? 2.084 9.946 3.013 1.00 91.75 102 ILE A CA 1
ATOM 796 C C . ILE A 1 102 ? 1.724 11.108 3.937 1.00 91.75 102 ILE A C 1
ATOM 798 O O . ILE A 1 102 ? 1.258 10.871 5.051 1.00 91.75 102 ILE A O 1
ATOM 802 N N . GLU A 1 103 ? 1.841 12.349 3.460 1.00 92.25 103 GLU A N 1
ATOM 803 C CA . GLU A 1 103 ? 1.455 13.543 4.221 1.00 92.25 103 GLU A CA 1
ATOM 804 C C . GLU A 1 103 ? -0.017 13.485 4.661 1.00 92.25 103 GLU A C 1
ATOM 806 O O . GLU A 1 103 ? -0.328 13.713 5.833 1.00 92.25 103 GLU A O 1
ATOM 811 N N . LEU A 1 104 ? -0.924 13.104 3.753 1.00 92.75 104 LEU A N 1
ATOM 812 C CA . LEU A 1 104 ? -2.347 12.933 4.063 1.00 92.75 104 LEU A CA 1
ATOM 813 C C . LEU A 1 104 ? -2.592 11.840 5.113 1.00 92.75 104 LEU A C 1
ATOM 815 O O . LEU A 1 104 ? -3.416 12.026 6.013 1.00 92.75 104 LEU A O 1
ATOM 819 N N . CYS A 1 105 ? -1.893 10.707 5.021 1.00 91.94 105 CYS A N 1
ATOM 820 C CA . CYS A 1 105 ? -2.015 9.625 5.999 1.00 91.94 105 CYS A CA 1
ATOM 821 C C . CYS A 1 105 ? -1.468 10.039 7.368 1.00 91.94 105 CYS A C 1
ATOM 823 O O . CYS A 1 105 ? -2.125 9.800 8.382 1.00 91.94 105 CYS A O 1
ATOM 825 N N . CYS A 1 106 ? -0.324 10.726 7.397 1.00 91.25 106 CYS A N 1
ATOM 826 C CA . CYS A 1 106 ? 0.292 11.230 8.619 1.00 91.25 106 CYS A CA 1
ATOM 827 C C . CYS A 1 106 ? -0.623 12.233 9.337 1.00 91.25 106 CYS A C 1
ATOM 829 O O . CYS A 1 106 ? -0.835 12.115 10.543 1.00 91.25 106 CYS A O 1
ATOM 831 N N . GLN A 1 107 ? -1.236 13.168 8.603 1.00 89.81 107 GLN A N 1
ATOM 832 C CA . GLN A 1 107 ? -2.198 14.124 9.169 1.00 89.81 107 GLN A CA 1
ATOM 833 C C . GLN A 1 107 ? -3.439 13.443 9.761 1.00 89.81 107 GLN A C 1
ATOM 835 O O . GLN A 1 107 ? -3.996 13.918 10.749 1.00 89.81 107 GLN A O 1
ATOM 840 N N . ARG A 1 108 ? -3.873 12.324 9.172 1.00 88.50 108 ARG A N 1
ATOM 841 C CA . ARG A 1 108 ? -5.035 11.546 9.630 1.00 88.50 108 ARG A CA 1
ATOM 842 C C . ARG A 1 108 ? -4.687 10.491 10.685 1.00 88.50 108 ARG A C 1
ATOM 844 O O . ARG A 1 108 ? -5.591 9.835 11.194 1.00 88.50 108 ARG A O 1
ATOM 851 N N . GLY A 1 109 ? -3.404 10.305 11.001 1.00 88.44 109 GLY A N 1
ATOM 852 C CA . GLY A 1 109 ? -2.931 9.240 11.885 1.00 88.44 109 GLY A CA 1
ATOM 853 C C . GLY A 1 109 ? -3.158 7.830 11.329 1.00 88.44 109 GLY A C 1
ATOM 854 O O . GLY A 1 109 ? -3.265 6.888 12.111 1.00 88.44 109 GLY A O 1
ATOM 855 N N . ILE A 1 110 ? -3.267 7.678 10.005 1.00 92.06 110 ILE A N 1
ATOM 856 C CA . ILE A 1 110 ? -3.504 6.390 9.345 1.00 92.06 110 ILE A CA 1
ATOM 857 C C . ILE A 1 110 ? -2.163 5.653 9.182 1.00 92.06 110 ILE A C 1
ATOM 859 O O . ILE A 1 110 ? -1.228 6.222 8.613 1.00 92.06 110 ILE A O 1
ATOM 863 N N . PRO A 1 111 ? -2.042 4.398 9.649 1.00 92.50 111 PRO A N 1
ATOM 864 C CA . PRO A 1 111 ? -0.840 3.591 9.459 1.00 92.50 111 PRO A CA 1
ATOM 865 C C . PRO A 1 111 ? -0.582 3.279 7.980 1.00 92.50 111 PRO A C 1
ATOM 867 O O . PRO A 1 111 ? -1.510 3.036 7.209 1.00 92.50 111 PRO A O 1
ATOM 870 N N . LEU A 1 112 ? 0.696 3.248 7.608 1.00 93.81 112 LEU A N 1
ATOM 871 C CA . LEU A 1 112 ? 1.149 3.030 6.237 1.00 93.81 112 LEU A CA 1
ATOM 872 C C . LEU A 1 112 ? 1.716 1.621 6.037 1.00 93.81 112 LEU A C 1
ATOM 874 O O . LEU A 1 112 ? 2.478 1.126 6.868 1.00 93.81 112 LEU A O 1
ATOM 878 N N . ILE A 1 113 ? 1.379 1.004 4.907 1.00 93.69 113 ILE A N 1
ATOM 879 C CA . ILE A 1 113 ? 1.911 -0.280 4.444 1.00 93.69 113 ILE A CA 1
ATOM 880 C C . ILE A 1 113 ? 2.611 -0.051 3.106 1.00 93.69 113 ILE A C 1
ATOM 882 O O . ILE A 1 113 ? 2.006 0.432 2.151 1.00 93.69 113 ILE A O 1
ATOM 886 N N . PHE A 1 114 ? 3.881 -0.440 3.029 1.00 91.25 114 PHE A N 1
ATOM 887 C CA . PHE A 1 114 ? 4.681 -0.339 1.813 1.00 91.25 114 PHE A CA 1
ATOM 888 C C . PHE A 1 114 ? 4.875 -1.725 1.188 1.00 91.25 114 PHE A C 1
ATOM 890 O O . PHE A 1 114 ? 5.537 -2.588 1.762 1.00 91.25 114 PHE A O 1
ATOM 897 N N . LEU A 1 115 ? 4.324 -1.922 -0.007 1.00 88.88 115 LEU A N 1
ATOM 898 C CA . LEU A 1 115 ? 4.518 -3.092 -0.857 1.00 88.88 115 LEU A CA 1
ATOM 899 C C . LEU A 1 115 ? 5.624 -2.781 -1.871 1.00 88.88 115 LEU A C 1
ATOM 901 O O . LEU A 1 115 ? 5.396 -2.236 -2.954 1.00 88.88 115 LEU A O 1
ATOM 905 N N . GLN A 1 116 ? 6.860 -3.080 -1.482 1.00 80.38 116 GLN A N 1
ATOM 906 C CA . GLN A 1 116 ? 8.029 -2.786 -2.301 1.00 80.38 116 GLN A CA 1
ATOM 907 C C . GLN A 1 116 ? 8.327 -3.932 -3.266 1.00 80.38 116 GLN A C 1
ATOM 909 O O . GLN A 1 116 ? 8.786 -4.994 -2.858 1.00 80.38 116 GLN A O 1
ATOM 914 N N . ASN A 1 117 ? 8.129 -3.675 -4.557 1.00 71.94 117 ASN A N 1
ATOM 915 C CA . ASN A 1 117 ? 8.582 -4.532 -5.648 1.00 71.94 117 ASN A CA 1
ATOM 916 C C . ASN A 1 117 ? 9.582 -3.753 -6.518 1.00 71.94 117 ASN A C 1
ATOM 918 O O . ASN A 1 117 ? 9.221 -3.178 -7.545 1.00 71.94 117 ASN A O 1
ATOM 922 N N . ILE A 1 118 ? 10.827 -3.634 -6.044 1.00 64.06 118 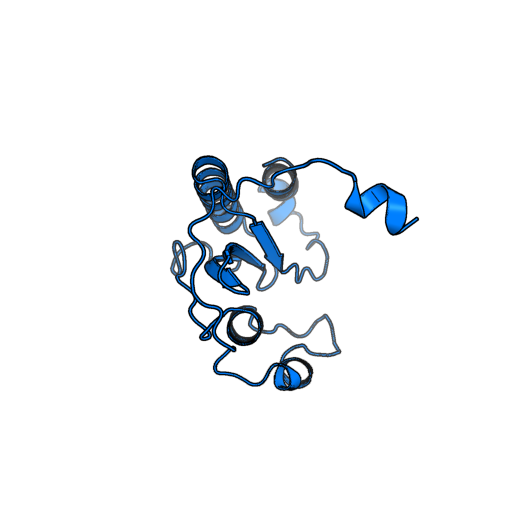ILE A N 1
ATOM 923 C CA . ILE A 1 118 ? 11.896 -2.924 -6.759 1.00 64.06 118 ILE A CA 1
ATOM 924 C C . ILE A 1 118 ? 12.947 -3.906 -7.278 1.00 64.06 118 ILE A C 1
ATOM 926 O O . ILE A 1 118 ? 13.681 -4.535 -6.520 1.00 64.06 118 ILE A O 1
ATOM 930 N N . THR A 1 119 ? 13.078 -3.988 -8.598 1.00 52.09 119 THR A N 1
ATOM 931 C CA . THR A 1 119 ? 14.148 -4.729 -9.277 1.00 52.09 119 THR A CA 1
ATOM 932 C C . THR A 1 119 ? 15.410 -3.865 -9.376 1.00 52.09 119 THR A C 1
ATOM 934 O O . THR A 1 119 ? 15.901 -3.591 -10.466 1.00 52.09 119 THR A O 1
ATOM 937 N N . GLY A 1 120 ? 15.904 -3.354 -8.245 1.00 51.03 120 GLY A N 1
ATOM 938 C CA . GLY A 1 120 ? 17.062 -2.453 -8.203 1.00 51.03 120 GLY A CA 1
ATOM 939 C C . GLY A 1 120 ? 16.869 -1.109 -8.929 1.00 51.03 120 GLY A C 1
ATOM 940 O O . GLY A 1 120 ? 15.866 -0.845 -9.591 1.00 51.03 120 GLY A O 1
ATOM 941 N N . PHE A 1 121 ? 17.840 -0.210 -8.770 1.00 46.41 121 PHE A N 1
ATOM 942 C CA . PHE A 1 121 ? 17.832 1.103 -9.416 1.00 46.41 121 PHE A CA 1
ATOM 943 C C . PHE A 1 121 ? 18.262 0.974 -10.885 1.00 46.41 121 PHE A C 1
ATOM 945 O O . PHE A 1 121 ? 19.316 0.410 -11.179 1.00 46.41 121 PHE A O 1
ATOM 952 N N . MET A 1 122 ? 17.478 1.520 -11.820 1.00 47.34 122 MET A N 1
ATOM 953 C CA . MET A 1 122 ? 17.881 1.611 -13.227 1.00 47.34 122 MET A CA 1
ATOM 954 C C . MET A 1 122 ? 19.001 2.654 -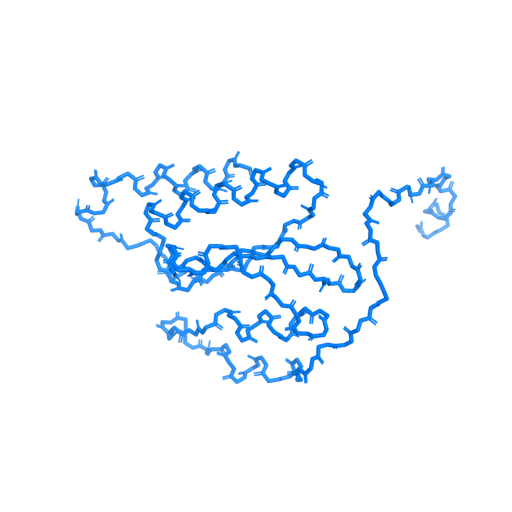13.369 1.00 47.34 122 MET A C 1
ATOM 956 O O . MET A 1 122 ? 18.758 3.855 -13.264 1.00 47.34 122 MET A O 1
ATOM 960 N N . VAL A 1 123 ? 20.237 2.205 -13.607 1.00 47.41 123 VAL A N 1
ATOM 961 C CA . VAL A 1 123 ? 21.397 3.087 -13.819 1.00 47.41 123 VAL A CA 1
ATOM 962 C C . VAL A 1 123 ? 21.407 3.556 -15.276 1.00 47.41 123 VAL A C 1
ATOM 964 O O . VAL A 1 123 ? 21.743 2.802 -16.186 1.00 47.41 123 VAL A O 1
ATOM 967 N N . GLY A 1 124 ? 21.022 4.809 -15.522 1.00 46.44 124 GLY A N 1
ATOM 968 C CA . GLY A 1 124 ? 21.073 5.424 -16.848 1.00 46.44 124 GLY A CA 1
ATOM 969 C C . GLY A 1 124 ? 21.289 6.932 -16.751 1.00 46.44 124 GLY A C 1
ATOM 970 O O . GLY A 1 124 ? 20.581 7.607 -16.010 1.00 46.44 124 GLY A O 1
ATOM 971 N N . ARG A 1 125 ? 22.235 7.488 -17.526 1.00 48.59 125 ARG A N 1
ATOM 972 C CA . ARG A 1 125 ? 22.638 8.916 -17.464 1.00 48.59 125 ARG A CA 1
ATOM 973 C C . ARG A 1 125 ? 21.476 9.916 -17.574 1.00 48.59 125 ARG A C 1
ATOM 975 O O . ARG A 1 125 ? 21.561 11.003 -17.018 1.00 48.59 125 ARG A O 1
ATOM 982 N N . LYS A 1 126 ? 20.391 9.564 -18.277 1.00 48.69 126 LYS A N 1
ATOM 983 C CA . LYS A 1 126 ? 19.184 10.407 -18.387 1.00 48.69 126 LYS A CA 1
ATOM 984 C C . LYS A 1 126 ? 18.356 10.465 -17.094 1.00 48.69 126 LYS A C 1
ATOM 986 O O . LYS A 1 126 ? 17.671 11.454 -16.875 1.00 48.69 126 LYS A O 1
ATOM 991 N N . TYR A 1 127 ? 18.437 9.443 -16.245 1.00 47.81 127 TYR A N 1
ATOM 992 C CA . TYR A 1 127 ? 17.672 9.311 -15.002 1.00 47.81 127 TYR A CA 1
ATOM 993 C C . TYR A 1 127 ? 18.427 9.863 -13.779 1.00 47.81 127 TYR A C 1
ATOM 995 O O . TYR A 1 127 ? 17.805 10.400 -12.864 1.00 47.81 127 TYR A O 1
ATOM 1003 N N . GLU A 1 128 ? 19.764 9.856 -13.800 1.00 51.34 128 GLU A N 1
ATOM 1004 C CA . GLU A 1 128 ? 20.573 10.580 -12.803 1.00 51.34 128 GLU A CA 1
ATOM 1005 C C . GLU A 1 128 ? 20.449 12.103 -12.946 1.00 51.34 128 GLU A C 1
ATOM 1007 O O . GLU A 1 128 ? 20.332 12.808 -11.944 1.00 51.34 128 GLU A O 1
ATOM 1012 N N . ALA A 1 129 ? 20.374 12.614 -14.182 1.00 48.53 129 ALA A N 1
ATOM 1013 C CA . ALA A 1 129 ? 20.166 14.040 -14.444 1.00 48.53 129 ALA A CA 1
ATOM 1014 C C . ALA A 1 129 ? 18.785 14.554 -13.976 1.00 48.53 129 ALA A C 1
ATOM 1016 O O . ALA A 1 129 ? 18.628 15.749 -13.742 1.00 48.53 129 ALA A O 1
ATOM 1017 N N . GLY A 1 130 ? 17.799 13.658 -13.818 1.00 48.69 130 GLY A N 1
ATOM 1018 C CA . GLY A 1 130 ? 16.434 13.974 -13.378 1.00 48.69 130 GLY A CA 1
ATOM 1019 C C . GLY A 1 130 ? 16.217 13.968 -11.860 1.00 48.69 130 GLY A C 1
ATOM 1020 O O . GLY A 1 130 ? 15.116 14.266 -11.413 1.00 48.69 130 GLY A O 1
ATOM 1021 N N . GLY A 1 131 ? 17.232 13.639 -11.049 1.00 47.12 131 GLY A N 1
ATOM 1022 C CA . GLY A 1 131 ? 17.124 13.719 -9.587 1.00 47.12 131 GLY A CA 1
ATOM 1023 C C . GLY A 1 131 ? 16.391 12.553 -8.909 1.00 47.12 131 GLY A C 1
ATOM 1024 O O . GLY A 1 131 ? 15.979 12.691 -7.759 1.00 47.12 131 GLY A O 1
ATOM 1025 N N . ILE A 1 132 ? 16.282 11.388 -9.557 1.00 45.03 132 ILE A N 1
ATOM 1026 C CA . ILE A 1 132 ? 15.590 10.196 -9.019 1.00 45.03 132 ILE A CA 1
ATOM 1027 C C . ILE A 1 132 ? 16.172 9.720 -7.679 1.00 45.03 132 ILE A C 1
ATOM 1029 O O . ILE A 1 132 ? 15.424 9.311 -6.795 1.00 45.03 132 ILE A O 1
ATOM 1033 N N . ALA A 1 133 ? 17.485 9.857 -7.468 1.00 47.22 133 ALA A N 1
ATOM 1034 C CA . ALA A 1 133 ? 18.101 9.586 -6.165 1.00 47.22 133 ALA A CA 1
ATOM 1035 C C . ALA A 1 133 ? 17.592 10.536 -5.059 1.00 47.22 133 ALA A C 1
ATOM 1037 O O . ALA A 1 133 ? 17.475 10.144 -3.901 1.00 47.22 133 ALA A O 1
ATOM 1038 N N . LYS A 1 134 ? 17.250 11.781 -5.413 1.00 46.50 134 LYS A N 1
ATOM 1039 C CA . LYS A 1 134 ? 16.761 12.812 -4.489 1.00 46.50 134 LYS A CA 1
ATOM 1040 C C . LYS A 1 134 ? 15.271 12.639 -4.184 1.00 46.50 134 LYS A C 1
ATOM 1042 O O . LYS A 1 134 ? 14.865 12.831 -3.044 1.00 46.50 134 LYS A O 1
ATOM 1047 N N . ASP A 1 135 ? 14.473 12.240 -5.172 1.00 50.72 135 ASP A N 1
ATOM 1048 C CA . ASP A 1 135 ? 13.037 11.987 -4.987 1.00 50.72 135 ASP A CA 1
ATOM 1049 C C . ASP A 1 135 ? 12.762 10.634 -4.310 1.00 50.72 135 ASP A C 1
ATOM 1051 O O . ASP A 1 135 ? 11.878 10.547 -3.459 1.00 50.72 135 ASP A O 1
ATOM 1055 N N . GLY A 1 136 ? 13.580 9.610 -4.582 1.00 46.66 136 GLY A N 1
ATOM 1056 C CA . GLY A 1 136 ? 13.581 8.366 -3.807 1.00 46.66 136 GLY A CA 1
ATOM 1057 C C . GLY A 1 136 ? 13.961 8.596 -2.339 1.00 46.66 136 GLY A C 1
ATOM 1058 O O . GLY A 1 136 ? 13.320 8.043 -1.451 1.00 46.66 136 GLY A O 1
ATOM 1059 N N . ALA A 1 137 ? 14.935 9.477 -2.065 1.00 44.47 137 ALA A N 1
ATOM 1060 C CA . ALA A 1 137 ? 15.302 9.852 -0.698 1.00 44.47 137 ALA A CA 1
ATOM 1061 C C . ALA A 1 137 ? 14.176 10.592 0.044 1.00 44.47 137 ALA A C 1
ATOM 1063 O O . ALA A 1 137 ? 13.959 10.301 1.217 1.00 44.47 137 ALA A O 1
ATOM 1064 N N . LYS A 1 138 ? 13.425 11.487 -0.621 1.00 48.75 138 LYS A N 1
ATOM 1065 C CA . LYS A 1 138 ? 12.248 12.158 -0.026 1.00 48.75 138 LYS A CA 1
ATOM 1066 C C . LYS A 1 138 ? 11.176 11.162 0.417 1.00 48.75 138 LYS A C 1
ATOM 1068 O O . LYS A 1 138 ? 10.626 11.319 1.495 1.00 48.75 138 LYS A O 1
ATOM 1073 N N . LEU A 1 139 ? 10.927 10.116 -0.372 1.00 49.03 139 LEU A N 1
ATOM 1074 C CA . LEU A 1 139 ? 9.998 9.036 -0.009 1.00 49.03 139 LEU A CA 1
ATOM 1075 C C . LEU A 1 139 ? 10.465 8.226 1.214 1.00 49.03 139 LEU A C 1
ATOM 1077 O O . LEU A 1 139 ? 9.637 7.722 1.961 1.00 49.03 139 LEU A O 1
ATOM 1081 N N . VAL A 1 140 ? 11.779 8.112 1.425 1.00 46.47 140 VAL A N 1
ATOM 1082 C CA . VAL A 1 140 ? 12.386 7.428 2.585 1.00 46.47 140 VAL A CA 1
ATOM 1083 C C . VAL A 1 140 ? 12.450 8.328 3.832 1.00 46.47 140 VAL A C 1
ATOM 1085 O O . VAL A 1 140 ? 12.616 7.822 4.938 1.00 46.47 140 VAL A O 1
ATOM 1088 N N . THR A 1 141 ? 12.326 9.651 3.677 1.00 38.31 141 THR A N 1
ATOM 1089 C CA . THR A 1 141 ? 12.406 10.634 4.779 1.00 38.31 141 THR A CA 1
ATOM 1090 C C . THR A 1 141 ? 11.057 11.217 5.213 1.00 38.31 141 THR A C 1
ATOM 1092 O O . THR A 1 141 ? 11.047 12.025 6.141 1.00 38.31 141 THR A O 1
ATOM 1095 N N . ALA A 1 142 ? 9.957 10.825 4.564 1.00 40.50 142 ALA A N 1
ATOM 1096 C CA . ALA A 1 142 ? 8.595 11.290 4.841 1.00 40.50 142 ALA A CA 1
ATOM 1097 C C . ALA A 1 142 ? 7.879 10.459 5.917 1.00 40.50 142 ALA A C 1
ATOM 1099 O O . ALA A 1 142 ? 8.112 9.230 5.978 1.00 40.50 142 ALA A O 1
#

Secondary structure (DSSP, 8-state):
-HHHHHT--------S-PPPP---SS-GGGHHHHS-SSTTS---HHHHHHHHSGGG--EETTTTSSTTEEEEEEEETTEEEEEEEESSPPPHHHHHHHHHHHHHHHHHT--EEEE---------HHHHTTTHHHHHHHHHH-

Sequence (142 aa):
CRRIVKNLNRNKAVSLNLQKPVSPLHDPHELYGIVPTDLRQPYDVREVIARLVDGSEFDEFKQNYGTTLVTGFAHLHGMPVGILGNNGVLFSESALKGAHFIELCCQRGIPLIFLQNITGFMVGRKYEAGGIAKDGAKLVTA